Protein AF-A0A645HAE2-F1 (afdb_monomer_lite)

Radius of gyration: 15.29 Å; chains: 1; bounding box: 37×19×40 Å

Secondary structure (DSSP, 8-state):
---------GGG--S-HHHHHHHHHHHHHHHHHHHHHHHTS-GGGS-HHHHHHHHHHHHH------------

Foldseek 3Di:
DDEDQDDPDLVPDDDDPVSSVVSVVQSVVLVVQLVVQLVPDPVVPDDPVRNVVSRNVSSVPDPDDDDPDPDD

InterPro domains:
  IPR036196 Phosphotyrosine protein phosphatase I superfamily [SSF52788] (2-41)

pLDDT: mean 83.75, std 16.59, range [34.78, 94.31]

Organism: NCBI:txid1076179

Structure (mmCIF, N/CA/C/O backbone):
data_AF-A0A645HAE2-F1
#
_entry.id   AF-A0A645HAE2-F1
#
loop_
_atom_site.group_PDB
_atom_site.id
_atom_site.type_symbol
_atom_site.label_atom_id
_atom_site.label_alt_id
_atom_site.label_comp_id
_atom_site.label_asym_id
_atom_site.label_entity_id
_atom_site.label_seq_id
_atom_site.pdbx_PDB_ins_code
_atom_site.Cartn_x
_atom_site.Cartn_y
_atom_site.Cartn_z
_atom_site.occupancy
_atom_site.B_iso_or_equiv
_atom_site.auth_seq_id
_atom_site.auth_comp_id
_atom_site.auth_asym_id
_atom_site.auth_atom_id
_atom_site.pdbx_PDB_model_num
ATOM 1 N N . MET A 1 1 ? -14.898 8.983 7.671 1.00 70.75 1 MET A N 1
ATOM 2 C CA . MET A 1 1 ? -13.462 8.741 7.919 1.00 70.75 1 MET A CA 1
ATOM 3 C C . MET A 1 1 ? -12.838 8.431 6.573 1.00 70.75 1 MET A C 1
ATOM 5 O O . MET A 1 1 ? -13.418 7.629 5.855 1.00 70.75 1 MET A O 1
ATOM 9 N N . THR A 1 2 ? -11.759 9.107 6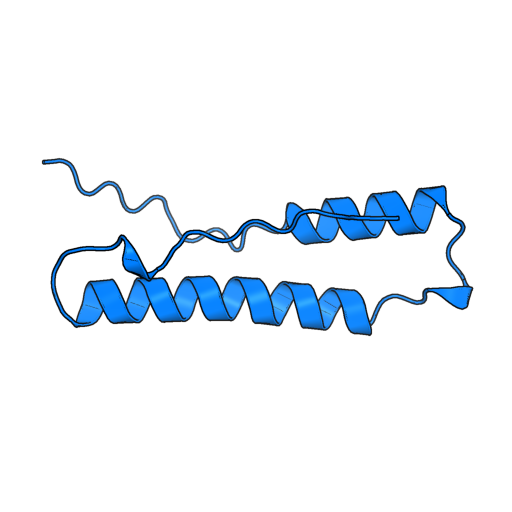.197 1.00 77.19 2 THR A N 1
ATOM 10 C CA . THR A 1 2 ? -11.081 8.944 4.902 1.00 77.19 2 THR A CA 1
ATOM 11 C C . THR A 1 2 ? -9.603 8.662 5.158 1.00 77.19 2 THR A C 1
ATOM 13 O O . THR A 1 2 ? -9.043 9.169 6.131 1.00 77.19 2 THR A O 1
ATOM 16 N N . ALA A 1 3 ? -8.987 7.834 4.318 1.00 82.94 3 ALA A N 1
ATOM 17 C CA . ALA A 1 3 ? -7.551 7.579 4.322 1.00 82.94 3 ALA A CA 1
ATOM 18 C C . ALA A 1 3 ? -7.047 7.655 2.879 1.00 82.94 3 ALA A C 1
ATOM 20 O O . ALA A 1 3 ? -7.756 7.252 1.957 1.00 82.94 3 ALA A O 1
ATOM 21 N N . HIS A 1 4 ? -5.850 8.205 2.691 1.00 82.44 4 HIS A N 1
ATOM 22 C CA . HIS A 1 4 ? -5.229 8.336 1.379 1.00 82.44 4 HIS A CA 1
ATOM 23 C C . HIS A 1 4 ? -4.114 7.298 1.244 1.00 82.44 4 HIS A C 1
ATOM 25 O O . HIS A 1 4 ? -3.121 7.355 1.968 1.00 82.44 4 HIS A O 1
ATOM 31 N N . TRP A 1 5 ? -4.278 6.342 0.330 1.00 85.69 5 TRP A N 1
ATOM 32 C CA . TRP A 1 5 ? -3.319 5.259 0.085 1.00 85.69 5 TRP A CA 1
ATOM 33 C C . TRP A 1 5 ? -2.651 5.448 -1.272 1.00 85.69 5 TRP A C 1
ATOM 35 O O . TRP A 1 5 ? -2.924 4.714 -2.219 1.00 85.69 5 TRP A O 1
ATOM 45 N N . GLY A 1 6 ? -1.794 6.466 -1.361 1.00 85.81 6 GLY A N 1
ATOM 46 C CA . GLY A 1 6 ? -1.085 6.792 -2.596 1.00 85.81 6 GLY A CA 1
ATOM 47 C C . GLY A 1 6 ? -0.226 5.623 -3.079 1.00 85.81 6 GLY A C 1
ATOM 48 O O . GLY A 1 6 ? 0.465 4.985 -2.281 1.00 85.81 6 GLY A O 1
ATOM 49 N N . VAL A 1 7 ? -0.284 5.334 -4.373 1.00 88.31 7 VAL A N 1
ATOM 50 C CA . VAL A 1 7 ? 0.635 4.420 -5.062 1.00 88.31 7 VAL A CA 1
ATOM 51 C C . VAL A 1 7 ? 1.396 5.202 -6.130 1.00 88.31 7 VAL A C 1
ATOM 53 O O . VAL A 1 7 ? 0.843 6.180 -6.640 1.00 88.31 7 VAL A O 1
ATOM 56 N N . PRO A 1 8 ? 2.638 4.811 -6.459 1.00 87.00 8 PRO A N 1
ATOM 57 C CA . PRO A 1 8 ? 3.339 5.362 -7.611 1.00 87.00 8 PRO A CA 1
ATOM 58 C C . PRO A 1 8 ? 2.485 5.184 -8.868 1.00 87.00 8 PRO A C 1
ATOM 60 O O . PRO A 1 8 ? 1.889 4.120 -9.065 1.00 87.00 8 PRO A O 1
ATOM 63 N N . ASP A 1 9 ? 2.396 6.227 -9.691 1.00 90.00 9 ASP A N 1
ATOM 64 C CA . ASP A 1 9 ? 1.698 6.151 -10.971 1.00 90.00 9 ASP A CA 1
ATOM 65 C C . ASP A 1 9 ? 2.544 5.310 -11.942 1.00 90.00 9 ASP A C 1
ATOM 67 O O . ASP A 1 9 ? 3.650 5.723 -12.284 1.00 90.00 9 ASP A O 1
ATOM 71 N N . PRO A 1 10 ? 2.086 4.127 -12.386 1.00 89.81 10 PRO A N 1
ATOM 72 C CA . PRO A 1 10 ? 2.869 3.300 -13.297 1.00 89.81 10 PRO A CA 1
ATOM 73 C C . PRO A 1 10 ? 2.891 3.856 -14.730 1.00 89.81 10 PRO A C 1
ATOM 75 O O . PRO A 1 10 ? 3.698 3.413 -15.542 1.00 89.81 10 PRO A O 1
ATOM 78 N N . VAL A 1 11 ? 2.012 4.811 -15.063 1.00 91.69 11 VAL A N 1
ATOM 79 C CA . VAL A 1 11 ? 1.886 5.370 -16.419 1.00 91.69 11 VAL A CA 1
ATOM 80 C C . VAL A 1 11 ? 3.003 6.363 -16.728 1.00 91.69 11 VAL A C 1
ATOM 82 O O . VAL A 1 11 ? 3.374 6.507 -17.890 1.00 91.69 11 VAL A O 1
ATOM 85 N N . VAL A 1 12 ? 3.563 7.021 -15.708 1.00 92.06 12 VAL A N 1
ATOM 86 C CA . VAL A 1 12 ? 4.653 7.996 -15.894 1.00 92.06 12 VAL A CA 1
ATOM 87 C C . VAL A 1 12 ? 6.014 7.335 -16.118 1.00 92.06 12 VAL A C 1
ATOM 89 O O . VAL A 1 12 ? 6.981 8.029 -16.414 1.00 92.06 12 VAL A O 1
ATOM 92 N N . VAL A 1 13 ? 6.113 6.011 -15.954 1.00 91.56 13 VAL A N 1
ATOM 93 C CA . VAL A 1 13 ? 7.360 5.276 -16.178 1.00 91.56 13 VAL A CA 1
ATOM 94 C C . VAL A 1 13 ? 7.602 5.142 -17.677 1.00 91.56 13 VAL A C 1
ATOM 96 O O . VAL A 1 13 ? 6.864 4.464 -18.394 1.00 91.56 13 VAL A O 1
ATOM 99 N N . GLU A 1 14 ? 8.663 5.791 -18.142 1.00 90.25 14 GLU A N 1
ATOM 100 C CA . GLU A 1 14 ? 9.204 5.653 -19.491 1.00 90.25 14 GLU A CA 1
ATOM 101 C C . GLU A 1 14 ? 10.342 4.622 -19.501 1.00 90.25 14 GLU A C 1
ATOM 103 O O . GLU A 1 14 ? 10.948 4.346 -18.467 1.00 90.25 14 GLU A O 1
ATOM 108 N N . GLY A 1 15 ? 10.634 4.034 -20.663 1.00 90.44 15 GLY A N 1
ATOM 109 C CA . GLY A 1 15 ? 11.694 3.034 -20.807 1.00 90.44 15 GLY A CA 1
ATOM 110 C C . GLY A 1 15 ? 11.254 1.809 -21.599 1.00 90.44 15 GLY A C 1
ATOM 111 O O . GLY A 1 15 ? 10.301 1.851 -22.383 1.00 90.44 15 GLY A O 1
ATOM 112 N N . SER A 1 16 ? 11.973 0.707 -21.407 1.00 94.12 16 SER A N 1
ATOM 113 C CA . SER A 1 16 ? 11.663 -0.576 -22.032 1.00 94.12 16 SER A CA 1
ATOM 114 C C . SER A 1 16 ? 10.288 -1.103 -21.605 1.00 94.12 16 SER A C 1
ATOM 116 O O . SER A 1 16 ? 9.772 -0.787 -20.531 1.00 94.12 16 SER A O 1
ATOM 118 N N . GLU A 1 17 ? 9.693 -1.966 -22.433 1.00 92.44 17 GLU A N 1
ATOM 119 C CA . GLU A 1 17 ? 8.446 -2.668 -22.092 1.00 92.44 17 GLU A CA 1
ATOM 120 C C . GLU A 1 17 ? 8.545 -3.344 -20.716 1.00 92.44 17 GLU A C 1
ATOM 122 O O . GLU A 1 17 ? 7.630 -3.231 -19.906 1.00 92.44 17 GLU A O 1
ATOM 127 N N . SER A 1 18 ? 9.681 -3.976 -20.411 1.00 94.00 18 SER A N 1
ATOM 128 C CA . SER A 1 18 ? 9.935 -4.649 -19.134 1.00 94.00 18 SER A CA 1
ATOM 129 C C . SER A 1 18 ? 9.866 -3.706 -17.929 1.00 94.00 18 SER A C 1
ATOM 131 O O . SER A 1 18 ? 9.275 -4.066 -16.913 1.00 94.00 18 SER A O 1
ATOM 133 N N . GLU A 1 19 ? 10.441 -2.504 -18.034 1.00 91.75 19 GLU A N 1
ATOM 134 C CA . GLU A 1 19 ? 10.420 -1.494 -16.963 1.00 91.75 19 GLU A CA 1
ATOM 135 C C . GLU A 1 19 ? 9.003 -0.970 -16.725 1.00 91.75 19 GLU A C 1
ATOM 137 O O . GLU A 1 19 ? 8.553 -0.871 -15.582 1.00 91.75 19 GLU A O 1
ATOM 142 N N . ARG A 1 20 ? 8.254 -0.737 -17.808 1.00 92.75 20 ARG A N 1
ATOM 143 C CA . ARG A 1 20 ? 6.838 -0.359 -17.735 1.00 92.75 20 ARG A CA 1
ATOM 144 C C . ARG A 1 20 ? 6.020 -1.466 -17.070 1.00 92.75 20 ARG A C 1
ATOM 146 O O . ARG A 1 20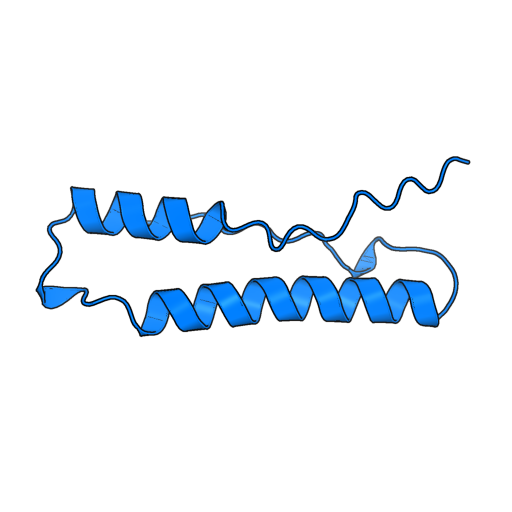 ? 5.283 -1.203 -16.124 1.00 92.75 20 ARG A O 1
ATOM 153 N N . TYR A 1 21 ? 6.183 -2.718 -17.498 1.00 94.06 21 TYR A N 1
ATOM 154 C CA . TYR A 1 21 ? 5.498 -3.863 -16.890 1.00 94.06 21 TYR A CA 1
ATOM 155 C C . TYR A 1 21 ? 5.817 -4.021 -15.402 1.00 94.06 21 TYR A C 1
ATOM 157 O O . TYR A 1 21 ? 4.908 -4.315 -14.622 1.00 94.06 21 TYR A O 1
ATOM 165 N N . LEU A 1 22 ? 7.073 -3.810 -15.002 1.00 93.75 22 LEU A N 1
ATOM 166 C CA . LEU A 1 22 ? 7.477 -3.860 -13.600 1.00 93.75 22 LEU A CA 1
ATOM 167 C C . LEU A 1 22 ? 6.756 -2.786 -12.778 1.00 93.75 22 LEU A C 1
ATOM 169 O O . LEU A 1 22 ? 6.153 -3.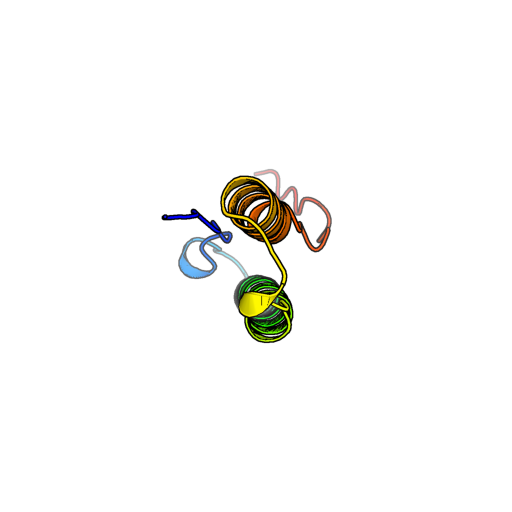120 -11.761 1.00 93.75 22 LEU A O 1
ATOM 173 N N . ALA A 1 23 ? 6.711 -1.543 -13.264 1.00 91.88 23 ALA A N 1
ATOM 174 C CA . ALA A 1 23 ? 6.000 -0.456 -12.593 1.00 91.88 23 ALA A CA 1
ATOM 175 C C . ALA A 1 23 ? 4.509 -0.773 -12.384 1.00 91.88 23 ALA A C 1
ATOM 177 O O . ALA A 1 23 ? 3.975 -0.604 -11.287 1.00 91.88 23 ALA A O 1
ATOM 178 N N . PHE A 1 24 ? 3.835 -1.309 -13.408 1.00 93.88 24 PHE A N 1
ATOM 179 C CA . PHE A 1 24 ? 2.443 -1.758 -13.284 1.00 93.88 24 PHE A CA 1
ATOM 180 C C . PHE A 1 24 ? 2.281 -2.897 -12.275 1.00 93.88 24 PHE A C 1
ATOM 182 O O . PHE A 1 24 ? 1.339 -2.887 -11.474 1.00 93.88 24 PHE A O 1
ATOM 189 N N . ALA A 1 25 ? 3.176 -3.886 -12.311 1.00 94.25 25 ALA A N 1
ATOM 190 C CA . ALA A 1 25 ? 3.144 -5.010 -11.387 1.00 94.25 25 ALA A CA 1
ATOM 191 C C . ALA A 1 25 ? 3.331 -4.545 -9.937 1.00 94.25 25 ALA A C 1
ATOM 193 O O . ALA A 1 25 ? 2.611 -5.017 -9.056 1.00 94.25 25 ALA A O 1
ATOM 194 N N . ASP A 1 26 ? 4.230 -3.596 -9.692 1.00 92.31 26 ASP A N 1
ATOM 195 C CA . ASP A 1 26 ? 4.494 -3.047 -8.364 1.00 92.31 26 ASP A CA 1
ATOM 196 C C . ASP A 1 26 ? 3.304 -2.241 -7.840 1.00 92.31 26 ASP A C 1
ATOM 198 O O . ASP A 1 26 ? 2.800 -2.534 -6.749 1.00 92.31 26 ASP A O 1
ATOM 202 N N . SER A 1 27 ? 2.745 -1.324 -8.639 1.00 92.06 27 SER A N 1
ATOM 203 C CA . SER A 1 27 ? 1.540 -0.580 -8.245 1.00 92.06 27 SER A CA 1
ATOM 204 C C . SER A 1 27 ? 0.359 -1.521 -7.972 1.00 92.06 27 SER A C 1
ATOM 206 O O . SER A 1 27 ? -0.361 -1.349 -6.982 1.00 92.06 27 SER A O 1
ATOM 208 N N . TYR A 1 28 ? 0.182 -2.574 -8.780 1.00 93.19 28 TYR A N 1
ATOM 209 C CA . TYR A 1 28 ? -0.839 -3.596 -8.534 1.00 93.19 28 TYR A CA 1
ATOM 210 C C . TYR A 1 28 ? -0.598 -4.364 -7.228 1.00 93.19 28 TYR A C 1
ATOM 212 O O . TYR A 1 28 ? -1.538 -4.566 -6.454 1.00 93.19 28 TYR A O 1
ATOM 220 N N . ARG A 1 29 ? 0.645 -4.781 -6.952 1.00 92.62 29 ARG A N 1
ATOM 221 C CA . ARG A 1 29 ? 1.007 -5.492 -5.713 1.00 92.62 29 ARG A CA 1
ATOM 222 C C . ARG A 1 29 ? 0.688 -4.649 -4.485 1.00 92.62 29 ARG A C 1
ATOM 224 O O . ARG A 1 29 ? 0.014 -5.153 -3.585 1.00 92.62 29 ARG A O 1
ATOM 231 N N . MET A 1 30 ? 1.068 -3.370 -4.499 1.00 91.50 30 MET A N 1
ATOM 232 C CA . MET A 1 30 ? 0.782 -2.428 -3.414 1.00 91.50 30 MET A CA 1
ATOM 233 C C . MET A 1 30 ? -0.725 -2.286 -3.173 1.00 91.50 30 MET A C 1
ATOM 235 O O . MET A 1 30 ? -1.190 -2.430 -2.040 1.00 91.50 30 MET A O 1
ATOM 239 N N . LEU A 1 31 ? -1.515 -2.057 -4.230 1.00 91.75 31 LEU A N 1
ATOM 240 C CA . LEU A 1 31 ? -2.974 -1.943 -4.117 1.00 91.75 31 LEU A CA 1
ATOM 241 C C . LEU A 1 31 ? -3.601 -3.229 -3.576 1.00 91.75 31 LEU A C 1
ATOM 243 O O . LEU A 1 31 ? -4.397 -3.187 -2.636 1.00 91.75 31 LEU A O 1
ATOM 247 N N . ARG A 1 32 ? -3.220 -4.380 -4.135 1.00 93.56 32 ARG A N 1
ATOM 248 C CA . ARG A 1 32 ? -3.755 -5.682 -3.735 1.00 93.56 32 ARG A CA 1
ATOM 249 C C . ARG A 1 32 ? -3.458 -5.989 -2.271 1.00 93.56 32 ARG A C 1
ATOM 251 O O . ARG A 1 32 ? -4.353 -6.438 -1.560 1.00 93.56 32 ARG A O 1
ATOM 258 N N . ASN A 1 33 ? -2.230 -5.744 -1.816 1.00 92.94 33 ASN A N 1
ATOM 259 C CA . ASN A 1 33 ? -1.833 -5.961 -0.427 1.00 92.94 33 ASN A CA 1
ATOM 260 C C . ASN A 1 33 ? -2.670 -5.091 0.528 1.00 92.94 33 ASN A C 1
ATOM 262 O O . ASN A 1 33 ? -3.300 -5.596 1.457 1.00 92.94 33 ASN A O 1
ATOM 266 N N . ARG A 1 34 ? -2.790 -3.794 0.228 1.00 92.94 34 ARG A N 1
ATOM 267 C CA . ARG A 1 34 ? -3.555 -2.837 1.044 1.00 92.94 34 ARG A CA 1
ATOM 268 C C . ARG A 1 34 ? -5.041 -3.175 1.124 1.00 92.94 34 ARG A C 1
ATOM 270 O O . ARG A 1 34 ? -5.608 -3.169 2.216 1.00 92.94 34 ARG A O 1
ATOM 277 N N . ILE A 1 35 ? -5.661 -3.521 -0.007 1.00 92.62 35 ILE A N 1
ATOM 278 C CA . ILE A 1 35 ? -7.066 -3.951 -0.052 1.00 92.62 35 ILE A CA 1
ATOM 279 C C . ILE A 1 35 ? -7.255 -5.219 0.781 1.00 92.62 35 ILE A C 1
ATOM 281 O O . ILE A 1 35 ? -8.174 -5.274 1.594 1.00 92.62 35 ILE A O 1
ATOM 285 N N . ASN A 1 36 ? -6.365 -6.206 0.637 1.00 94.25 36 ASN A N 1
ATOM 286 C CA . ASN A 1 36 ? -6.439 -7.450 1.402 1.00 94.25 36 ASN A CA 1
ATOM 287 C C . ASN A 1 36 ? -6.350 -7.210 2.913 1.00 94.25 36 ASN A C 1
ATOM 289 O O . ASN A 1 36 ? -7.104 -7.814 3.672 1.00 94.25 36 ASN A O 1
ATOM 293 N N . ILE A 1 37 ? -5.467 -6.324 3.371 1.00 92.94 37 ILE A N 1
ATOM 294 C CA . ILE A 1 37 ? -5.360 -6.012 4.802 1.00 92.94 37 ILE A CA 1
ATOM 295 C C . ILE A 1 37 ? -6.627 -5.303 5.284 1.00 92.94 37 ILE A C 1
ATOM 297 O O . ILE A 1 37 ? -7.177 -5.671 6.319 1.00 92.94 37 ILE A O 1
ATOM 301 N N . PHE A 1 38 ? -7.134 -4.341 4.511 1.00 92.38 38 PHE A N 1
ATOM 302 C CA . PHE A 1 38 ? -8.346 -3.606 4.857 1.00 92.38 38 PHE A CA 1
ATOM 303 C C . PHE A 1 38 ? -9.572 -4.512 5.017 1.00 92.38 38 PHE A C 1
ATOM 305 O O . PHE A 1 38 ? -10.272 -4.404 6.023 1.00 92.38 38 PHE A O 1
ATOM 312 N N . ILE A 1 39 ? -9.820 -5.429 4.072 1.00 94.31 39 ILE A N 1
ATOM 313 C CA . ILE A 1 39 ? -10.981 -6.336 4.142 1.00 94.31 39 ILE A CA 1
ATOM 314 C C . ILE A 1 39 ? -10.895 -7.327 5.311 1.00 94.31 39 ILE A C 1
ATOM 316 O O . ILE A 1 39 ? -11.922 -7.842 5.744 1.00 94.31 39 ILE A O 1
ATOM 320 N N . ASN A 1 40 ? -9.690 -7.580 5.833 1.00 94.19 40 ASN A N 1
ATOM 321 C CA . ASN A 1 40 ? -9.458 -8.458 6.980 1.00 94.19 40 ASN A CA 1
ATOM 322 C C . ASN A 1 40 ? -9.455 -7.711 8.326 1.00 94.19 40 ASN A C 1
ATOM 324 O O . ASN A 1 40 ? -9.271 -8.338 9.371 1.00 94.19 40 ASN A O 1
ATOM 328 N N . LEU A 1 41 ? -9.666 -6.389 8.347 1.00 92.44 41 LEU A N 1
ATOM 329 C CA . LEU A 1 41 ? -9.759 -5.652 9.606 1.00 92.44 41 LEU A CA 1
ATOM 330 C C . LEU A 1 41 ? -11.026 -6.049 10.383 1.00 92.44 41 LEU A C 1
ATOM 332 O O . LEU A 1 41 ? -12.127 -6.044 9.824 1.00 92.44 41 LEU A O 1
ATOM 336 N N . PRO A 1 42 ? -10.931 -6.294 11.702 1.00 93.12 42 PRO A N 1
ATOM 337 C CA . PRO A 1 42 ? -12.097 -6.559 12.533 1.00 93.12 42 PRO A CA 1
ATOM 338 C C . PRO A 1 42 ? -12.802 -5.239 12.894 1.00 93.12 42 PRO A C 1
ATOM 340 O O . PRO A 1 42 ? -12.792 -4.789 14.035 1.00 93.12 42 PRO A O 1
ATOM 343 N N . ILE A 1 43 ? -13.433 -4.592 11.907 1.00 90.56 43 ILE A N 1
ATOM 344 C CA . ILE A 1 43 ? -14.014 -3.237 12.025 1.00 90.56 43 ILE A CA 1
ATOM 345 C C . ILE A 1 43 ? -14.965 -3.116 13.226 1.00 90.56 43 ILE A C 1
ATOM 347 O O . ILE A 1 43 ? -14.977 -2.096 13.907 1.00 90.56 43 ILE A O 1
ATOM 351 N N . LYS A 1 44 ? -15.743 -4.166 13.515 1.00 91.50 44 LYS A N 1
ATOM 352 C CA . LYS A 1 44 ? -16.723 -4.181 14.614 1.00 91.50 44 LYS A CA 1
ATOM 353 C C . LYS A 1 44 ? -16.092 -4.163 16.011 1.00 91.50 44 LYS A C 1
ATOM 355 O O . LYS A 1 44 ? -16.776 -3.785 16.954 1.00 91.50 44 LYS A O 1
ATOM 360 N N . SER A 1 45 ? -14.836 -4.589 16.153 1.00 92.25 45 SER A N 1
ATOM 361 C CA . SER A 1 45 ? -14.134 -4.633 17.442 1.00 92.25 45 SER A CA 1
ATOM 362 C C . SER A 1 45 ? -13.173 -3.461 17.649 1.00 92.25 45 SER A C 1
ATOM 364 O O . SER A 1 45 ? -12.508 -3.409 18.678 1.00 92.25 45 SER A O 1
ATOM 366 N N . LEU A 1 46 ? -13.054 -2.553 16.677 1.00 91.62 46 LEU A N 1
ATOM 367 C CA . LEU A 1 46 ? -12.168 -1.394 16.746 1.00 91.62 46 LEU A CA 1
ATOM 368 C C . LEU A 1 46 ? -12.971 -0.138 17.093 1.00 91.62 46 LEU A C 1
ATOM 370 O O . LEU A 1 46 ? -14.001 0.145 16.481 1.00 91.62 46 LEU A O 1
ATOM 374 N N . ASP A 1 47 ? -12.474 0.652 18.044 1.00 92.56 47 ASP A N 1
ATOM 375 C CA . ASP A 1 47 ? -12.972 2.010 18.244 1.00 92.56 47 ASP A CA 1
ATOM 376 C C . ASP A 1 47 ? -12.558 2.924 17.072 1.00 92.56 47 ASP A C 1
ATOM 378 O O . ASP A 1 47 ? -11.721 2.578 16.232 1.00 92.56 47 ASP A O 1
ATOM 382 N N . ARG A 1 48 ? -13.146 4.122 17.002 1.00 88.81 48 ARG A N 1
ATOM 383 C CA . ARG A 1 48 ? -12.921 5.052 15.884 1.00 88.81 48 ARG A CA 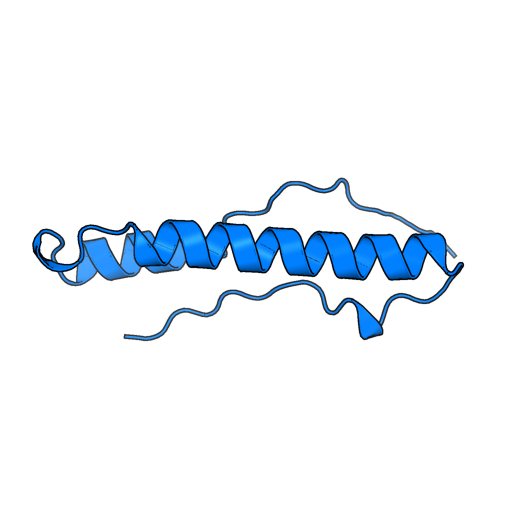1
ATOM 384 C C . ARG A 1 48 ? -11.462 5.488 15.731 1.00 88.81 48 ARG A C 1
ATOM 386 O O . ARG A 1 48 ? -11.013 5.670 14.601 1.00 88.81 48 ARG A O 1
ATOM 393 N N . LEU A 1 49 ? -10.744 5.688 16.835 1.00 91.75 49 LEU A N 1
ATOM 394 C CA . LEU A 1 49 ? -9.353 6.133 16.807 1.00 91.75 49 LEU A CA 1
ATOM 395 C C . LEU A 1 49 ? -8.449 4.990 16.342 1.00 91.75 49 LEU A C 1
ATOM 397 O O . LEU A 1 49 ? -7.625 5.181 15.450 1.00 91.75 49 LEU A O 1
ATOM 401 N N . SER A 1 50 ? -8.684 3.791 16.873 1.00 92.06 50 SER A N 1
ATOM 402 C CA . SER A 1 50 ? -8.005 2.561 16.477 1.00 92.06 50 SER A CA 1
ATOM 403 C C . SER A 1 50 ? -8.230 2.239 14.999 1.00 92.06 50 SER A C 1
ATOM 405 O O . SER A 1 50 ? -7.277 1.955 14.277 1.00 92.06 50 SER A O 1
ATOM 407 N N . LEU A 1 51 ? -9.466 2.350 14.498 1.00 91.38 51 LEU A N 1
ATOM 408 C CA . LEU A 1 51 ? -9.764 2.135 13.080 1.00 91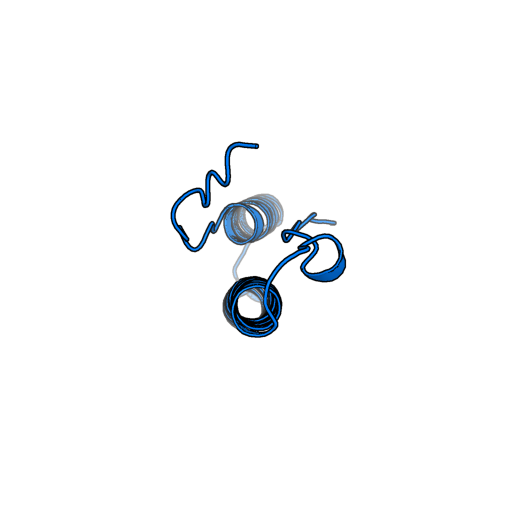.38 51 LEU A CA 1
ATOM 409 C C . LEU A 1 51 ? -9.037 3.154 12.193 1.00 91.38 51 LEU A C 1
ATOM 411 O O . LEU A 1 51 ? -8.501 2.780 11.151 1.00 91.38 51 LEU A O 1
ATOM 415 N N . LYS A 1 52 ? -8.978 4.429 12.605 1.00 90.44 52 LYS A N 1
ATOM 416 C CA . LYS A 1 52 ? -8.230 5.457 11.870 1.00 90.44 52 LYS A CA 1
ATOM 417 C C . LYS A 1 52 ? -6.739 5.136 11.822 1.00 90.44 52 LYS A C 1
ATOM 419 O O . LYS A 1 52 ? -6.163 5.171 10.739 1.00 90.44 52 LYS A O 1
ATOM 424 N N . ALA A 1 53 ? -6.145 4.785 12.961 1.00 91.44 53 ALA A N 1
ATOM 425 C CA . ALA A 1 53 ? -4.733 4.428 13.044 1.00 91.44 53 ALA A CA 1
ATOM 426 C C . ALA A 1 53 ? -4.402 3.245 12.122 1.00 91.44 53 ALA A C 1
ATOM 428 O O . ALA A 1 53 ? -3.475 3.336 11.323 1.00 91.44 53 ALA A O 1
ATOM 429 N N . ARG A 1 54 ? -5.225 2.186 12.140 1.00 91.00 54 ARG A N 1
ATOM 430 C CA . ARG A 1 54 ? -5.063 1.026 11.248 1.00 91.00 54 ARG A CA 1
ATOM 431 C C . ARG A 1 54 ? -5.183 1.394 9.771 1.00 91.00 54 ARG A C 1
ATOM 433 O O . ARG A 1 54 ? -4.407 0.908 8.956 1.00 91.00 54 ARG A O 1
ATOM 440 N N . MET A 1 55 ? -6.130 2.257 9.407 1.00 90.62 55 MET A N 1
ATOM 441 C CA . MET A 1 55 ? -6.255 2.724 8.023 1.00 90.62 55 MET A CA 1
ATOM 442 C C . MET A 1 55 ? -5.052 3.569 7.587 1.00 90.62 55 MET A C 1
ATOM 444 O O . MET A 1 55 ? -4.588 3.418 6.460 1.00 90.62 55 MET A O 1
ATOM 448 N N . ASP A 1 56 ? -4.523 4.428 8.458 1.00 90.56 56 ASP A N 1
ATOM 449 C CA . ASP A 1 56 ? -3.327 5.222 8.158 1.00 90.56 56 ASP A CA 1
ATOM 450 C C . ASP A 1 56 ? -2.068 4.330 8.062 1.00 90.56 56 ASP A C 1
ATOM 452 O O . ASP A 1 56 ? -1.217 4.565 7.205 1.00 90.56 56 ASP A O 1
ATOM 456 N N . GLU A 1 57 ? -1.967 3.276 8.881 1.00 90.81 57 GLU A N 1
ATOM 457 C CA . GLU A 1 57 ? -0.910 2.253 8.805 1.00 90.81 57 GLU A CA 1
ATOM 458 C C . GLU A 1 57 ? -0.920 1.521 7.461 1.00 90.81 57 GLU A C 1
ATOM 460 O O . GLU A 1 57 ? 0.128 1.405 6.831 1.00 90.81 57 GLU A O 1
ATOM 465 N N . ILE A 1 58 ? -2.094 1.097 6.974 1.00 90.69 58 ILE A N 1
ATOM 466 C CA . ILE A 1 58 ? -2.227 0.420 5.672 1.00 90.69 58 ILE A CA 1
ATOM 467 C C . ILE A 1 58 ? -1.658 1.281 4.535 1.00 90.69 58 ILE A C 1
ATOM 469 O O . ILE A 1 58 ? -0.998 0.764 3.637 1.00 90.69 58 ILE A O 1
ATOM 473 N N . GLY A 1 59 ? -1.855 2.602 4.588 1.00 85.88 59 GLY A N 1
ATOM 474 C CA . GLY A 1 59 ? -1.313 3.529 3.590 1.00 85.88 59 GLY A CA 1
ATOM 475 C C . GLY A 1 59 ? 0.208 3.667 3.618 1.00 85.88 59 GLY A C 1
ATOM 476 O O . GLY A 1 59 ? 0.808 3.968 2.588 1.00 85.88 59 GLY A O 1
ATOM 477 N N . LYS A 1 60 ? 0.824 3.431 4.781 1.00 85.25 60 LYS A N 1
ATOM 478 C CA . LYS A 1 60 ? 2.274 3.503 5.009 1.00 85.25 60 LYS A CA 1
ATOM 479 C C . LYS A 1 60 ? 2.984 2.171 4.800 1.00 85.25 60 LYS A C 1
ATOM 481 O O . LYS A 1 60 ? 4.206 2.127 4.907 1.00 85.25 60 LYS A O 1
ATOM 486 N N . LEU A 1 61 ? 2.245 1.097 4.515 1.00 80.31 61 LEU A N 1
ATOM 487 C CA . LEU A 1 61 ? 2.835 -0.144 4.037 1.00 80.31 61 LEU A CA 1
ATOM 488 C C . LEU A 1 61 ? 3.421 0.128 2.651 1.00 80.31 61 LEU A C 1
ATOM 490 O O . LEU A 1 61 ? 2.737 0.092 1.620 1.00 80.31 61 LEU A O 1
ATOM 494 N N . THR A 1 62 ? 4.693 0.498 2.669 1.00 62.81 62 THR A N 1
ATOM 495 C CA . THR A 1 62 ? 5.578 0.454 1.523 1.00 62.81 62 THR A CA 1
ATOM 496 C C . THR A 1 62 ? 6.029 -0.995 1.432 1.00 62.81 62 THR A C 1
ATOM 498 O O . THR A 1 62 ? 6.803 -1.456 2.271 1.00 62.81 62 THR A O 1
ATOM 501 N N . ASP A 1 63 ? 5.518 -1.737 0.448 1.00 60.41 63 ASP A N 1
ATOM 502 C CA . ASP A 1 63 ? 6.288 -2.869 -0.059 1.00 60.41 63 ASP A CA 1
ATOM 503 C C . ASP A 1 63 ? 7.567 -2.229 -0.598 1.00 60.41 63 ASP A C 1
ATOM 505 O O . ASP A 1 63 ? 7.519 -1.498 -1.584 1.00 60.41 63 ASP A O 1
ATOM 509 N N . ALA A 1 64 ? 8.665 -2.347 0.148 1.00 46.97 64 ALA A N 1
ATOM 510 C CA . ALA A 1 64 ? 9.938 -1.746 -0.208 1.00 46.97 64 ALA A CA 1
ATOM 511 C C . ALA A 1 64 ? 10.449 -2.409 -1.495 1.00 46.97 64 ALA A C 1
ATOM 513 O O . ALA A 1 64 ? 11.176 -3.398 -1.452 1.00 46.97 64 ALA A O 1
ATOM 514 N N . ALA A 1 65 ? 10.021 -1.892 -2.645 1.00 45.72 65 ALA A N 1
ATOM 515 C CA . ALA A 1 65 ? 10.762 -2.021 -3.883 1.00 45.72 65 ALA A CA 1
ATOM 516 C C . ALA A 1 65 ? 11.919 -1.012 -3.802 1.00 45.72 65 ALA A C 1
ATOM 518 O O . ALA A 1 65 ? 11.684 0.132 -3.405 1.00 45.72 65 ALA A O 1
ATOM 519 N N . PRO A 1 66 ? 13.164 -1.434 -4.079 1.00 41.91 66 PRO A N 1
ATOM 520 C CA . PRO A 1 66 ? 14.315 -0.563 -3.956 1.00 41.91 66 PRO A CA 1
ATOM 521 C C . PRO A 1 66 ? 14.163 0.587 -4.939 1.00 41.91 66 PRO A C 1
ATOM 523 O O . PRO A 1 66 ? 13.806 0.384 -6.098 1.00 41.91 66 PRO A O 1
ATOM 526 N N . ASP A 1 67 ? 14.442 1.777 -4.435 1.00 4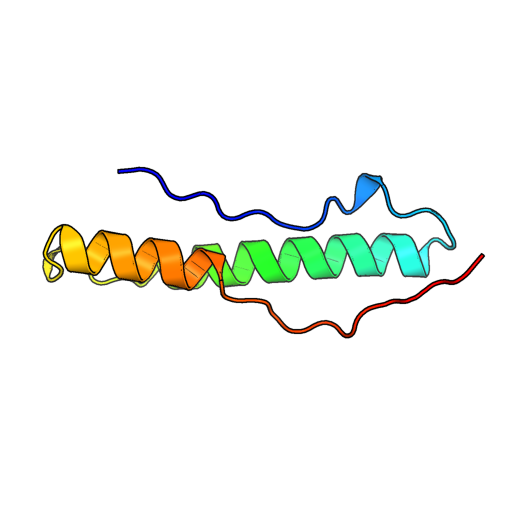8.53 67 ASP A N 1
ATOM 527 C CA . ASP A 1 67 ? 14.567 3.027 -5.159 1.00 48.53 67 ASP A CA 1
ATOM 528 C C . ASP A 1 67 ? 15.284 2.796 -6.501 1.00 48.53 67 ASP A C 1
ATOM 530 O O . ASP A 1 67 ? 16.507 2.652 -6.577 1.00 48.53 67 ASP A O 1
ATOM 534 N N . GLY A 1 68 ? 14.501 2.717 -7.577 1.00 49.09 68 GLY A N 1
ATOM 535 C CA . GLY A 1 68 ? 14.986 2.625 -8.947 1.00 49.09 68 GLY A CA 1
ATOM 536 C C . GLY A 1 68 ? 15.484 3.987 -9.400 1.00 49.09 68 GLY A C 1
ATOM 537 O O . GLY A 1 68 ? 14.828 4.667 -10.184 1.00 49.09 68 GLY A O 1
ATOM 538 N N . GLY A 1 69 ? 16.632 4.402 -8.867 1.00 46.41 69 GLY A N 1
ATOM 539 C CA . GLY A 1 69 ? 17.403 5.520 -9.383 1.00 46.41 69 GLY A CA 1
ATOM 540 C C . GLY A 1 69 ? 17.884 5.216 -10.799 1.00 46.41 69 GLY A C 1
ATOM 541 O O . GLY A 1 69 ? 18.960 4.655 -10.982 1.00 46.41 69 GLY A O 1
ATOM 542 N N . GLY A 1 70 ? 17.103 5.620 -11.795 1.00 38.25 70 GLY A N 1
ATOM 543 C CA . GLY A 1 70 ? 17.588 5.890 -13.142 1.00 38.25 70 GLY A CA 1
ATOM 544 C C . GLY A 1 70 ? 18.034 7.345 -13.210 1.00 38.25 70 GLY A C 1
ATOM 545 O O . GLY A 1 70 ? 17.229 8.229 -13.482 1.00 38.25 70 GLY A O 1
ATOM 546 N N . GLN A 1 71 ? 19.306 7.591 -12.898 1.00 37.75 71 GLN A N 1
ATOM 547 C CA . GLN A 1 71 ? 19.993 8.821 -13.287 1.00 37.75 71 GLN A CA 1
ATOM 548 C C . GLN A 1 71 ? 19.932 8.961 -14.814 1.00 37.75 71 GLN A C 1
ATOM 550 O O . GLN A 1 71 ? 20.333 8.038 -15.526 1.00 37.75 71 GLN A O 1
ATOM 555 N N . ALA A 1 72 ? 19.485 10.123 -15.279 1.00 34.78 72 ALA A N 1
ATOM 556 C CA . ALA A 1 72 ? 19.864 10.711 -16.556 1.00 34.78 72 ALA A CA 1
ATOM 557 C C . ALA A 1 72 ? 20.342 12.140 -16.281 1.00 34.78 72 ALA A C 1
ATOM 559 O O . ALA A 1 72 ? 19.664 12.833 -15.484 1.00 34.78 72 ALA A O 1
#

Sequence (72 aa):
MTAHWGVPDPVVVEGSESERYLAFADSYRMLRNRINIFINLPIKSLDRLSLKARMDEIGKLTDAAPDGGGQA